Protein 3RJP (pdb70)

CATH classification: 1.10.10.10

B-factor: mean 14.04, std 8.59, range [3.68, 69.31]

Solvent-accessible surface area: 6055 Å² total; per-residue (Å²): 169,35,199,62,1,78,37,39,71,152,85,117,4,0,40,40,56,146,71,104,20,88,17,66,130,64,4,6,24,0,0,51,29,1,31,106,25,38,67,154,45,17,48,86,106,76,0,33,69,56,6,17,127,198,59,157,112,40,131,30,75,34,0,34,64,45,0,120,120,0,45,66,83,0,38,66,127,94,109,105,32,24,0,53,78,33,229,83,108,12,8,1,1,97,58,166

Structure (mmCIF, N/CA/C/O backbone):
data_3RJP
#
_entry.id   3RJP
#
_cell.length_a   30.467
_cell.length_b   36.686
_cell.length_c   38.937
_cell.angle_alpha   90.00
_cell.angle_beta   94.60
_cell.angle_gamma   90.00
#
_symmetry.space_group_name_H-M   'P 1 21 1'
#
loop_
_entity.id
_entity.type
_entity.pdbx_description
1 polymer CovR
2 water water
#
loop_
_atom_site.group_PDB
_atom_site.id
_atom_site.type_symbol
_atom_site.label_atom_id
_atom_site.label_alt_id
_atom_site.label_comp_id
_atom_site.label_asym_id
_atom_site.label_entity_id
_atom_site.label_seq_id
_atom_site.pdbx_PDB_ins_code
_atom_site.Cartn_x
_atom_site.Cartn_y
_atom_site.Cartn_z
_atom_site.occupancy
_atom_site.B_iso_or_equiv
_atom_site.auth_seq_id
_atom_site.auth_comp_id
_atom_site.auth_asym_id
_atom_site.auth_atom_id
_atom_site.pdbx_PDB_model_num
ATOM 1 N N . MET A 1 1 ? 9.731 23.245 37.684 1.00 26.26 133 MET A N 1
ATOM 2 C CA . MET A 1 1 ? 9.159 22.055 38.373 1.00 23.82 133 MET A CA 1
ATOM 3 C C . MET A 1 1 ? 9.659 20.765 37.737 1.00 21.07 133 MET A C 1
ATOM 4 O O . MET A 1 1 ? 9.199 19.680 38.083 1.00 22.18 133 MET A O 1
ATOM 9 N N . TYR A 1 2 ? 10.577 20.886 36.785 1.00 18.36 134 TYR A N 1
ATOM 10 C CA . TYR A 1 2 ? 11.139 19.709 36.137 1.00 15.60 134 TYR A CA 1
ATOM 11 C C . TYR A 1 2 ? 12.047 19.042 37.161 1.00 15.31 134 TYR A C 1
ATOM 12 O O . TYR A 1 2 ? 12.992 19.660 37.656 1.00 14.09 134 TYR A O 1
ATOM 21 N N . ARG A 1 3 ? 11.762 17.788 37.489 1.00 13.77 135 ARG A N 1
ATOM 22 C CA . ARG A 1 3 ? 12.586 17.088 38.461 1.00 15.64 135 ARG A CA 1
ATOM 23 C C . ARG A 1 3 ? 13.042 15.696 38.056 1.00 13.51 135 ARG A C 1
ATOM 24 O O . ARG A 1 3 ? 13.468 14.915 38.903 1.00 14.65 135 ARG A O 1
ATOM 32 N N . ASP A 1 4 ? 12.959 15.379 36.767 1.00 12.48 136 ASP A N 1
ATOM 33 C CA . ASP A 1 4 ? 13.414 14.074 36.301 1.00 12.33 136 ASP A CA 1
ATOM 34 C C . ASP A 1 4 ? 14.918 14.012 36.536 1.00 10.79 136 ASP A C 1
ATOM 35 O O . ASP A 1 4 ? 15.487 12.942 36.748 1.00 11.57 136 ASP A O 1
ATOM 40 N N . LEU A 1 5 ? 15.552 15.179 36.490 1.00 9.56 137 LEU A N 1
ATOM 41 C CA . LEU A 1 5 ? 16.987 15.311 36.721 1.00 7.88 137 LEU A CA 1
ATOM 42 C C . LEU A 1 5 ? 17.189 16.583 37.531 1.00 9.90 137 LEU A C 1
ATOM 43 O O . LEU A 1 5 ? 16.507 17.580 37.300 1.00 11.08 137 LEU A O 1
ATOM 48 N N . VAL A 1 6 ? 18.112 16.542 38.485 1.00 8.27 138 VAL A N 1
ATOM 49 C CA . VAL A 1 6 ? 18.417 17.703 39.312 1.00 9.51 138 VAL A CA 1
ATOM 50 C C . VAL A 1 6 ? 19.928 17.823 39.460 1.00 8.52 138 VAL A C 1
ATOM 51 O O . VAL A 1 6 ? 20.589 16.911 39.962 1.00 7.79 138 VAL A O 1
ATOM 55 N N . LEU A 1 7 ? 20.476 18.947 39.011 1.00 8.24 139 LEU A N 1
ATOM 56 C CA . LEU A 1 7 ? 21.912 19.168 39.101 1.00 9.86 139 LEU A CA 1
ATOM 57 C C . LEU A 1 7 ? 22.384 19.417 40.527 1.00 11.33 139 LEU A C 1
ATOM 58 O O . LEU A 1 7 ? 21.716 20.093 41.308 1.00 11.61 139 LEU A O 1
ATOM 63 N N . ASN A 1 8 ? 23.545 18.864 40.855 1.00 11.77 140 ASN A N 1
ATOM 64 C CA . ASN A 1 8 ? 24.133 19.040 42.174 1.00 12.40 140 ASN A CA 1
ATOM 65 C C . ASN A 1 8 ? 25.448 19.780 41.963 1.00 12.66 140 ASN A C 1
ATOM 66 O O . ASN A 1 8 ? 26.485 19.159 41.754 1.00 11.04 140 ASN A O 1
ATOM 71 N N . PRO A 1 9 ? 25.421 21.120 42.006 1.00 13.86 141 PRO A N 1
ATOM 72 C CA . PRO A 1 9 ? 26.652 21.892 41.809 1.00 17.01 141 PRO A CA 1
ATOM 73 C C . PRO A 1 9 ? 27.707 21.694 42.899 1.00 18.12 141 PRO A C 1
ATOM 74 O O . PRO A 1 9 ? 28.893 21.936 42.673 1.00 20.89 141 PRO A O 1
ATOM 78 N N . GLN A 1 10 ? 27.277 21.245 44.075 1.00 18.94 142 GLN A N 1
ATOM 79 C CA . GLN A 1 10 ? 28.192 21.015 45.189 1.00 21.83 142 GLN A CA 1
ATOM 80 C C . GLN A 1 10 ? 29.311 20.055 44.797 1.00 21.95 142 GLN A C 1
ATOM 81 O O . GLN A 1 10 ? 30.456 20.216 45.215 1.00 24.17 142 GLN A O 1
ATOM 87 N N . ASN A 1 11 ? 28.974 19.046 44.003 1.00 21.06 143 ASN A N 1
ATOM 88 C CA . ASN A 1 11 ? 29.967 18.083 43.545 1.00 20.98 143 ASN A CA 1
ATOM 89 C C . ASN A 1 11 ? 29.791 17.896 42.045 1.00 20.23 143 ASN A C 1
ATOM 90 O O . ASN A 1 11 ? 30.258 16.918 41.464 1.00 22.19 143 ASN A O 1
ATOM 95 N N . ARG A 1 12 ? 29.114 18.868 41.442 1.00 19.40 144 ARG A N 1
ATOM 96 C CA . ARG A 1 12 ? 28.828 18.897 40.014 1.00 18.11 144 ARG A CA 1
ATOM 97 C C . ARG A 1 12 ? 28.512 17.523 39.429 1.00 17.44 144 ARG A C 1
ATOM 98 O O . ARG A 1 12 ? 29.207 17.018 38.545 1.00 19.68 144 ARG A O 1
ATOM 106 N N . SER A 1 13 ? 27.437 16.937 39.952 1.00 13.73 145 SER A N 1
ATOM 107 C CA . SER A 1 13 ? 26.918 15.639 39.536 1.00 10.82 145 SER A CA 1
ATOM 108 C C . SER A 1 13 ? 25.444 15.903 39.232 1.00 8.30 145 SER A C 1
ATOM 109 O O . SER A 1 13 ? 25.007 17.047 39.282 1.00 8.86 145 SER A O 1
ATOM 112 N N . VAL A 1 14 ? 24.684 14.862 38.904 1.00 7.63 146 VAL A N 1
ATOM 113 C CA . VAL A 1 14 ? 23.256 15.033 38.643 1.00 7.36 146 VAL A CA 1
ATOM 114 C C . VAL A 1 14 ? 22.481 13.923 39.344 1.00 8.03 146 VAL A C 1
ATOM 115 O O . VAL A 1 14 ? 22.952 12.791 39.435 1.00 8.97 146 VAL A O 1
ATOM 119 N N . ASN A 1 15 ? 21.304 14.256 39.860 1.00 8.04 147 ASN A N 1
ATOM 120 C CA . ASN A 1 15 ? 20.475 13.259 40.521 1.00 9.91 147 ASN A CA 1
ATOM 121 C C . ASN A 1 15 ? 19.291 12.887 39.637 1.00 10.41 147 ASN A C 1
ATOM 122 O O . ASN A 1 15 ? 18.601 13.754 39.095 1.00 11.70 147 ASN A O 1
ATOM 127 N N . ARG A 1 16 ? 19.089 11.586 39.474 1.00 9.69 148 ARG A N 1
ATOM 128 C CA . ARG A 1 16 ? 17.980 11.054 38.697 1.00 9.64 148 ARG A CA 1
ATOM 129 C C . ARG A 1 16 ? 17.206 10.314 39.771 1.00 9.62 148 ARG A C 1
ATOM 130 O O . ARG A 1 16 ? 17.527 9.171 40.109 1.00 9.27 148 ARG A O 1
ATOM 138 N N . GLY A 1 17 ? 16.197 10.970 40.328 1.00 9.38 149 GLY A N 1
ATOM 139 C CA . GLY A 1 17 ? 15.455 10.348 41.404 1.00 10.07 149 GLY A CA 1
ATOM 140 C C . GLY A 1 17 ? 16.425 10.245 42.569 1.00 10.47 149 GLY A C 1
ATOM 141 O O . GLY A 1 17 ? 17.046 11.240 42.944 1.00 11.46 149 GLY A O 1
ATOM 142 N N . ASP A 1 18 ? 16.575 9.049 43.134 1.00 10.86 150 ASP A N 1
ATOM 143 C CA . ASP A 1 18 ? 17.493 8.844 44.250 1.00 10.75 150 ASP A CA 1
ATOM 144 C C . ASP A 1 18 ? 18.885 8.403 43.811 1.00 9.66 150 ASP A C 1
ATOM 145 O O . ASP A 1 18 ? 19.731 8.098 44.653 1.00 9.98 150 ASP A O 1
ATOM 150 N N . ASP A 1 19 ? 19.128 8.366 42.504 1.00 8.67 151 ASP A N 1
ATOM 151 C CA . ASP A 1 19 ? 20.434 7.951 41.994 1.00 9.48 151 ASP A CA 1
ATOM 152 C C . ASP A 1 19 ? 21.336 9.129 41.673 1.00 11.03 151 ASP A C 1
ATOM 153 O O . ASP A 1 19 ? 21.009 9.940 40.807 1.00 11.25 151 ASP A O 1
ATOM 158 N N . GLU A 1 20 ? 22.474 9.222 42.356 1.00 10.03 152 GLU A N 1
ATOM 159 C CA . GLU A 1 20 ? 23.412 10.303 42.077 1.00 10.94 152 GLU A CA 1
ATOM 160 C C . GLU A 1 20 ? 24.362 9.791 40.999 1.00 10.69 152 GLU A C 1
ATOM 161 O O . GLU A 1 20 ? 24.920 8.699 41.111 1.00 12.88 152 GLU A O 1
ATOM 167 N N . ILE A 1 21 ? 24.532 10.581 39.946 1.00 8.37 153 ILE A N 1
ATOM 168 C CA . ILE A 1 21 ? 25.377 10.194 38.827 1.00 8.90 153 ILE A CA 1
ATOM 169 C C . I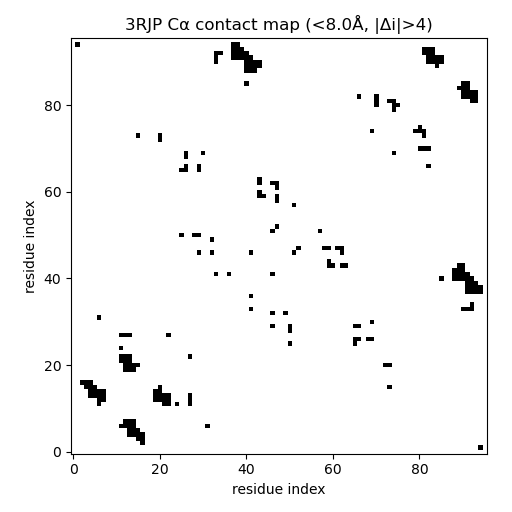LE A 1 21 ? 26.540 11.166 38.644 1.00 7.05 153 ILE A C 1
ATOM 170 O O . ILE A 1 21 ? 26.331 12.355 38.396 1.00 7.79 153 ILE A O 1
ATOM 175 N N . SER A 1 22 ? 27.759 10.647 38.774 1.00 9.05 154 SER A N 1
ATOM 176 C CA . SER A 1 22 ? 28.973 11.443 38.625 1.00 8.42 154 SER A CA 1
ATOM 177 C C . SER A 1 22 ? 29.182 11.809 37.156 1.00 7.06 154 SER A C 1
ATOM 178 O O . SER A 1 22 ? 29.027 10.971 36.264 1.00 9.16 154 SER A O 1
ATOM 181 N N . LEU A 1 23 ? 29.542 13.065 36.913 1.00 6.35 155 LEU A N 1
ATOM 182 C CA . LEU A 1 23 ? 29.756 13.571 35.560 1.00 5.25 155 LEU A CA 1
ATOM 183 C C . LEU A 1 23 ? 31.115 14.246 35.430 1.00 5.94 155 LEU A C 1
ATOM 184 O O . LEU A 1 23 ? 31.616 14.821 36.395 1.00 6.24 155 LEU A O 1
ATOM 189 N N . THR A 1 24 ? 31.710 14.180 34.241 1.00 6.87 156 THR A N 1
ATOM 190 C CA . THR A 1 24 ? 32.992 14.846 34.018 1.00 6.14 156 THR A CA 1
ATOM 191 C C . THR A 1 24 ? 32.676 16.340 33.867 1.00 6.06 156 THR A C 1
ATOM 192 O O . THR A 1 24 ? 31.509 16.738 33.831 1.00 5.30 156 THR A O 1
ATOM 196 N N . LYS A 1 25 ? 33.711 17.166 33.780 1.00 5.24 157 LYS A N 1
ATOM 197 C CA . LYS A 1 25 ? 33.525 18.601 33.621 1.00 5.82 157 LYS A CA 1
ATOM 198 C C . LYS A 1 25 ? 32.695 18.917 32.371 1.00 7.16 157 LYS A C 1
ATOM 199 O O . LYS A 1 25 ? 31.736 19.687 32.436 1.00 8.01 157 LYS A O 1
ATOM 205 N N . ARG A 1 26 ? 33.038 18.304 31.241 1.00 7.18 158 ARG A N 1
ATOM 206 C CA . ARG A 1 26 ? 32.300 18.558 30.004 1.00 7.26 158 ARG A CA 1
ATOM 207 C C . ARG A 1 26 ? 30.877 18.015 30.045 1.00 6.78 158 ARG A C 1
ATOM 208 O O . ARG A 1 26 ? 29.946 18.670 29.573 1.00 6.40 158 ARG A O 1
ATOM 216 N N . GLU A 1 27 ? 30.705 16.818 30.599 1.00 6.87 159 GLU A N 1
ATOM 217 C CA . GLU A 1 27 ? 29.376 16.225 30.685 1.00 6.25 159 GLU A CA 1
ATOM 218 C C . GLU A 1 27 ? 28.461 17.106 31.526 1.00 5.33 159 GLU A C 1
ATOM 219 O O . GLU A 1 27 ? 27.290 17.315 31.182 1.00 5.61 159 GLU A O 1
ATOM 225 N N . TYR A 1 28 ? 28.991 17.617 32.633 1.00 4.41 160 TYR A N 1
ATOM 226 C CA . TYR A 1 28 ? 28.207 18.476 33.511 1.00 4.30 160 TYR A CA 1
ATOM 227 C C . TYR A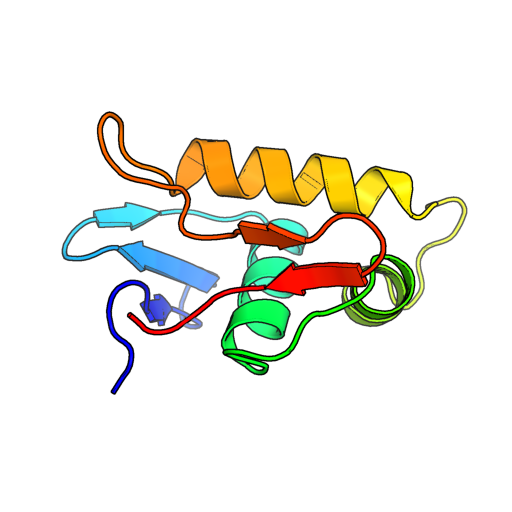 1 28 ? 27.801 19.762 32.794 1.00 4.26 160 TYR A C 1
ATOM 228 O O . TYR A 1 28 ? 26.634 20.163 32.835 1.00 3.68 160 TYR A O 1
ATOM 237 N N . ASP A 1 29 ? 28.763 20.405 32.139 1.00 5.13 161 ASP A N 1
ATOM 238 C CA . ASP A 1 29 ? 28.486 21.649 31.426 1.00 5.32 161 ASP A CA 1
ATOM 239 C C . ASP A 1 29 ? 27.463 21.455 30.317 1.00 5.12 161 ASP A C 1
ATOM 240 O O . ASP A 1 29 ? 26.578 22.288 30.124 1.00 4.72 161 ASP A O 1
ATOM 245 N N . LEU A 1 30 ? 27.593 20.359 29.578 1.00 5.28 162 LEU A N 1
ATOM 246 C CA . LEU A 1 30 ? 26.666 20.083 28.493 1.00 5.19 162 LEU A CA 1
ATOM 247 C C . LEU A 1 30 ? 25.256 19.828 29.029 1.00 3.84 162 LEU A C 1
ATOM 248 O O . LEU A 1 30 ? 24.279 20.344 28.494 1.00 6.22 162 LEU A O 1
ATOM 253 N N . LEU A 1 31 ? 25.145 19.037 30.090 1.00 4.73 163 LEU A N 1
ATOM 254 C CA . LEU A 1 31 ? 23.832 18.760 30.655 1.00 4.47 163 LEU A CA 1
ATOM 255 C C . LEU A 1 31 ? 23.225 20.052 31.208 1.00 4.08 163 LEU A C 1
ATOM 256 O O . LEU A 1 31 ? 22.035 20.309 31.044 1.00 5.50 163 LEU A O 1
ATOM 261 N N . ASN A 1 32 ? 24.057 20.870 31.844 1.00 5.39 164 ASN A N 1
ATOM 262 C CA . ASN A 1 32 ? 23.614 22.131 32.425 1.00 7.23 164 ASN A CA 1
ATOM 263 C C . ASN A 1 32 ? 23.017 23.071 31.377 1.00 6.61 164 ASN A C 1
ATOM 264 O O . ASN A 1 32 ? 21.941 23.631 31.581 1.00 8.30 164 ASN A O 1
ATOM 269 N N . ILE A 1 33 ? 23.706 23.252 30.253 1.00 7.32 165 ILE A N 1
ATOM 270 C CA . ILE A 1 33 ? 23.184 24.146 29.225 1.00 7.99 165 ILE A CA 1
ATOM 271 C C . ILE A 1 33 ? 21.861 23.641 28.646 1.00 6.76 165 ILE A C 1
ATOM 272 O O . ILE A 1 33 ? 20.951 24.428 28.388 1.00 7.96 165 ILE A O 1
ATOM 277 N N . LEU A 1 34 ? 21.744 22.331 28.454 1.00 6.32 166 LEU A N 1
ATOM 278 C CA . LEU A 1 34 ? 20.508 21.770 27.926 1.00 6.46 166 LEU A CA 1
ATOM 279 C C . LEU A 1 34 ? 19.367 21.959 28.921 1.00 6.87 166 LEU A C 1
ATOM 280 O O . LEU A 1 34 ? 18.252 22.301 28.532 1.00 8.56 166 LEU A O 1
ATOM 285 N N . MET A 1 35 ? 19.646 21.741 30.204 1.00 7.23 167 MET A N 1
ATOM 286 C CA . MET A 1 35 ? 18.621 21.881 31.237 1.00 8.20 167 MET A CA 1
ATOM 287 C C . MET A 1 35 ? 18.232 23.346 31.451 1.00 8.94 167 MET A C 1
ATOM 288 O O . MET A 1 35 ? 17.065 23.651 31.709 1.00 11.29 167 MET A O 1
ATOM 293 N N . THR A 1 36 ? 19.206 24.244 31.336 1.00 8.26 168 THR A N 1
ATOM 294 C CA . THR A 1 36 ? 18.958 25.677 31.494 1.00 10.69 168 THR A CA 1
ATOM 295 C C . THR A 1 36 ? 18.084 26.182 30.349 1.00 11.25 168 THR A C 1
ATOM 296 O O . THR A 1 36 ? 17.337 27.150 30.499 1.00 12.54 168 THR A O 1
ATOM 300 N N . ASN A 1 37 ? 18.183 25.514 29.206 1.00 9.37 169 ASN A N 1
ATOM 301 C CA . ASN A 1 37 ? 17.414 25.873 28.025 1.00 9.00 169 ASN A CA 1
ATOM 302 C C . ASN A 1 37 ? 16.351 24.820 27.732 1.00 7.56 169 ASN A C 1
ATOM 303 O O . ASN A 1 37 ? 16.135 24.447 26.583 1.00 7.48 169 ASN A O 1
ATOM 308 N N . MET A 1 38 ? 15.684 24.349 28.782 1.00 8.46 170 MET A N 1
ATOM 309 C CA . MET A 1 38 ? 14.643 23.338 28.641 1.00 8.75 170 MET A CA 1
ATOM 310 C C . MET A 1 38 ? 13.626 23.654 27.548 1.00 8.11 170 MET A C 1
ATOM 311 O O . MET A 1 38 ? 13.157 24.784 27.434 1.00 8.93 170 MET A O 1
ATOM 316 N N . ASN A 1 39 ? 13.309 22.640 26.745 1.00 6.50 171 ASN A N 1
ATOM 317 C CA . ASN A 1 39 ? 12.332 22.731 25.656 1.00 7.66 171 ASN A CA 1
ATOM 318 C C . ASN A 1 39 ? 12.797 23.488 24.422 1.00 8.23 171 ASN A C 1
ATOM 319 O O . ASN A 1 39 ? 12.053 23.601 23.447 1.00 8.60 171 ASN A O 1
ATOM 324 N N . ARG A 1 40 ? 14.016 24.013 24.464 1.00 7.45 172 ARG A N 1
ATOM 325 C CA . ARG A 1 40 ? 14.573 24.727 23.324 1.00 8.28 172 ARG A CA 1
ATOM 326 C C . ARG A 1 40 ? 15.633 23.834 22.701 1.00 7.59 172 ARG A C 1
ATOM 327 O O . ARG A 1 40 ? 16.457 23.251 23.406 1.00 8.04 172 ARG A O 1
ATOM 335 N N . VAL A 1 41 ? 15.599 23.700 21.380 1.00 7.33 173 VA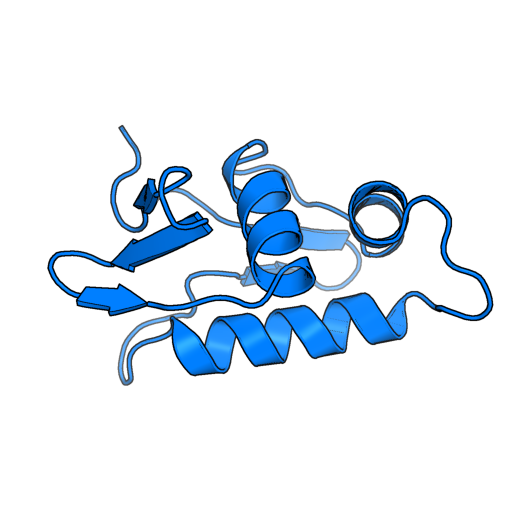L A N 1
ATOM 336 C CA . VAL A 1 41 ? 16.564 22.859 20.689 1.00 7.73 173 VAL A CA 1
ATOM 337 C C . VAL A 1 41 ? 17.882 23.598 20.511 1.00 8.28 173 VAL A C 1
ATOM 338 O O . VAL A 1 41 ? 17.927 24.685 19.935 1.00 11.47 173 VAL A O 1
ATOM 342 N N . MET A 1 42 ? 18.952 23.003 21.025 1.00 8.58 174 MET A N 1
ATOM 343 C CA . MET A 1 42 ? 20.277 23.598 20.929 1.00 9.15 174 MET A CA 1
ATOM 344 C C . MET A 1 42 ? 21.059 22.931 19.799 1.00 7.80 174 MET A C 1
ATOM 345 O O . MET A 1 42 ? 21.183 21.707 19.757 1.00 7.49 174 MET A O 1
ATOM 350 N N . THR A 1 43 ? 21.578 23.739 18.878 1.00 9.32 175 THR A N 1
ATOM 351 C CA . THR A 1 43 ? 22.358 23.218 17.760 1.00 8.22 175 THR A CA 1
ATOM 352 C C . THR A 1 43 ? 23.734 22.774 18.248 1.00 8.77 175 THR A C 1
ATOM 353 O O . THR A 1 43 ? 24.190 23.190 19.315 1.00 7.24 175 THR A O 1
ATOM 357 N N . ARG A 1 44 ? 24.395 21.925 17.472 1.00 7.33 176 ARG A N 1
ATOM 358 C CA . ARG A 1 44 ? 25.723 21.470 17.848 1.00 8.11 176 ARG A CA 1
ATOM 359 C C . ARG A 1 44 ? 26.645 22.683 17.961 1.00 7.59 176 ARG A C 1
ATOM 360 O O . ARG A 1 44 ? 27.516 22.731 18.830 1.00 8.38 176 ARG A O 1
ATOM 368 N N . GLU A 1 45 ? 26.450 23.667 17.084 1.00 7.94 177 GLU A N 1
ATOM 369 C CA . GLU A 1 45 ? 27.278 24.869 17.115 1.00 7.68 177 GLU A CA 1
ATOM 370 C C . GLU A 1 45 ? 27.078 25.640 18.416 1.00 6.92 177 GLU A C 1
ATOM 371 O O . GLU A 1 45 ? 28.036 26.155 18.997 1.00 6.88 177 GLU A O 1
ATOM 377 N N . GLU A 1 46 ? 25.834 25.718 18.877 1.00 7.63 178 GLU A N 1
ATOM 378 C CA . GLU A 1 46 ? 25.532 26.423 20.118 1.00 8.34 178 GLU A CA 1
ATO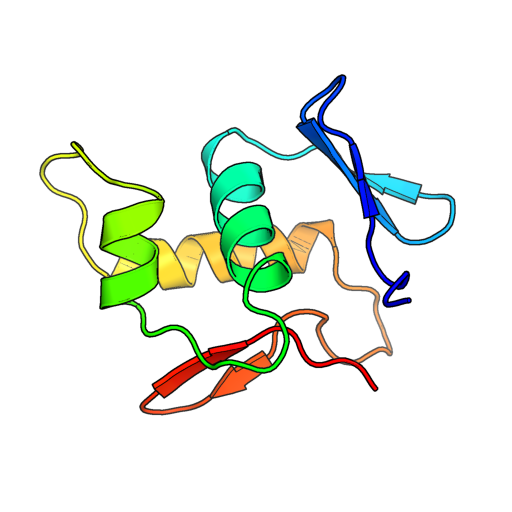M 379 C C . GLU A 1 46 ? 26.120 25.666 21.307 1.00 7.90 178 GLU A C 1
ATOM 380 O O . GLU A 1 46 ? 26.679 26.266 22.225 1.00 8.77 178 GLU A O 1
ATOM 386 N N . LEU A 1 47 ? 26.000 24.343 21.292 1.00 7.34 179 LEU A N 1
ATOM 387 C CA . LEU A 1 47 ? 26.539 23.536 22.384 1.00 7.10 179 LEU A CA 1
ATOM 388 C C . LEU A 1 47 ? 28.069 23.581 22.387 1.00 7.15 179 LEU A C 1
ATOM 389 O O . LEU A 1 47 ? 28.699 23.672 23.444 1.00 6.81 179 LEU A O 1
ATOM 394 N N . LEU A 1 48 ? 28.664 23.544 21.199 1.00 5.47 180 LEU A N 1
ATOM 395 C CA . LEU A 1 48 ? 30.116 23.602 21.081 1.00 7.58 180 LEU A CA 1
ATOM 396 C C . LEU A 1 48 ? 30.646 24.926 21.635 1.00 7.57 180 LEU A C 1
ATOM 397 O O . LEU A 1 48 ? 31.591 24.942 22.425 1.00 9.64 180 LEU A O 1
ATOM 402 N N . SER A 1 49 ? 30.028 26.036 21.238 1.00 8.48 181 SER A N 1
ATOM 403 C CA . SER A 1 49 ? 30.472 27.351 21.690 1.00 8.99 181 SER A CA 1
ATOM 404 C C . SER A 1 49 ? 30.335 27.561 23.195 1.00 8.52 181 SER A C 1
ATOM 405 O O . SER A 1 49 ? 31.100 28.319 23.789 1.00 9.57 181 SER A O 1
ATOM 408 N N . ASN A 1 50 ? 29.377 26.884 23.818 1.00 9.32 182 ASN A N 1
ATOM 409 C CA . ASN A 1 50 ? 29.174 27.039 25.254 1.00 11.05 182 ASN A CA 1
ATOM 410 C C . ASN A 1 50 ? 30.027 26.104 26.109 1.00 10.72 182 ASN A C 1
ATOM 411 O O . ASN A 1 50 ? 30.565 26.515 27.139 1.00 13.24 182 ASN A O 1
ATOM 416 N N . VAL A 1 51 ? 30.165 24.856 25.675 1.00 7.26 183 VAL A N 1
ATOM 417 C CA . VAL A 1 51 ? 30.915 23.858 26.435 1.00 7.08 183 VAL A CA 1
ATOM 418 C C . VAL A 1 51 ? 32.407 23.778 26.103 1.00 8.50 183 VAL A C 1
ATOM 419 O O . VAL A 1 51 ? 33.220 23.390 26.945 1.00 10.63 183 VAL A O 1
ATOM 423 N N . TRP A 1 52 ? 32.767 24.140 24.878 1.00 8.82 184 TRP A N 1
ATOM 424 C CA . TRP A 1 52 ? 34.170 24.146 24.464 1.00 8.01 184 TRP A CA 1
ATOM 425 C C . TRP A 1 52 ? 34.493 25.572 24.021 1.00 8.72 184 TRP A C 1
ATOM 426 O O . TRP A 1 52 ? 34.969 25.809 22.911 1.00 9.93 184 TRP A O 1
ATOM 437 N N . LYS A 1 53 ? 34.233 26.517 24.921 1.00 10.08 185 LYS A N 1
ATOM 438 C CA . LYS A 1 53 ? 34.439 27.943 24.671 1.00 11.23 185 LYS A CA 1
ATOM 439 C C . LYS A 1 53 ? 35.784 28.362 24.088 1.00 12.26 185 LYS A C 1
ATOM 440 O O . LYS A 1 53 ? 35.835 29.060 23.077 1.00 12.43 185 LYS A O 1
ATOM 446 N N . TYR A 1 54 ? 36.871 27.951 24.730 1.00 13.55 186 TYR A N 1
ATOM 447 C CA . TYR A 1 54 ? 38.200 28.347 24.279 1.00 14.54 186 TYR A CA 1
ATOM 448 C C . TYR A 1 54 ? 39.045 27.235 23.673 1.00 14.59 186 TYR A C 1
ATOM 449 O O . TYR A 1 54 ? 40.209 27.449 23.340 1.00 16.36 186 TYR A O 1
ATOM 458 N N . ASP A 1 55 ? 38.460 26.055 23.513 1.00 13.04 187 ASP A N 1
ATOM 459 C CA . ASP A 1 55 ? 39.184 24.923 22.948 1.00 12.93 187 ASP A CA 1
ATOM 460 C C . ASP A 1 55 ? 39.614 25.096 21.507 1.00 13.74 187 ASP A C 1
ATOM 461 O O . ASP A 1 55 ? 38.941 25.751 20.709 1.00 12.07 187 ASP A O 1
ATOM 466 N N . GLU A 1 56 ? 40.744 24.481 21.183 1.00 12.54 188 GLU A N 1
ATOM 467 C CA . GLU A 1 56 ? 41.266 24.502 19.831 1.00 13.11 188 GLU A CA 1
ATOM 468 C C . GLU A 1 56 ? 41.172 23.079 19.298 1.00 14.04 188 GLU A C 1
ATOM 469 O O . GLU A 1 56 ? 41.298 22.116 20.057 1.00 14.01 188 GLU A O 1
ATOM 475 N N . ALA A 1 57 ? 40.926 22.954 17.998 1.00 14.39 189 ALA A N 1
ATOM 476 C CA . ALA A 1 57 ? 40.823 21.655 17.347 1.00 14.94 189 ALA A CA 1
ATOM 477 C C . ALA A 1 57 ? 39.692 20.772 17.879 1.00 16.17 189 ALA A C 1
ATOM 478 O O . ALA A 1 57 ? 39.885 19.576 18.095 1.00 17.26 189 ALA A O 1
ATOM 480 N N . VAL A 1 58 ? 38.520 21.365 18.092 1.00 17.88 190 VAL A N 1
ATOM 481 C CA . VAL A 1 58 ? 37.348 20.627 18.568 1.00 18.83 190 VAL A CA 1
ATOM 482 C C . VAL A 1 58 ? 36.158 20.943 17.668 1.00 19.12 190 VAL A C 1
ATOM 483 O O . VAL A 1 58 ? 35.624 22.053 17.702 1.00 20.84 190 VAL A O 1
ATOM 487 N N . GLU A 1 59 ? 35.741 19.964 16.871 1.00 18.25 191 GLU A N 1
ATOM 488 C CA . GLU A 1 59 ? 34.620 20.148 15.955 1.00 18.43 191 GLU A CA 1
ATOM 489 C C . GLU A 1 59 ? 33.283 19.760 16.570 1.00 16.88 191 GLU A C 1
ATOM 490 O O . GLU A 1 59 ? 33.227 19.206 17.668 1.00 16.97 191 GLU A O 1
ATOM 496 N N . THR A 1 60 ? 32.210 20.053 15.841 1.00 14.49 192 THR A N 1
ATOM 497 C CA . THR A 1 60 ? 30.855 19.759 16.290 1.00 14.18 192 THR A CA 1
ATOM 498 C C . THR A 1 60 ? 30.604 18.291 16.621 1.00 12.97 192 THR A C 1
ATOM 499 O O . THR A 1 60 ? 29.741 17.985 17.438 1.00 12.46 192 THR A O 1
ATOM 503 N N . ASN A 1 61 ? 31.352 17.385 15.995 1.00 12.61 193 ASN A N 1
ATOM 504 C CA . ASN A 1 61 ? 31.176 15.956 16.248 1.00 12.34 193 ASN A CA 1
ATOM 505 C C . ASN A 1 61 ? 31.363 15.600 17.719 1.00 10.80 193 ASN A C 1
ATOM 506 O O . ASN A 1 61 ? 30.740 14.666 18.219 1.00 11.14 193 ASN A O 1
ATOM 511 N N . VAL A 1 62 ? 32.228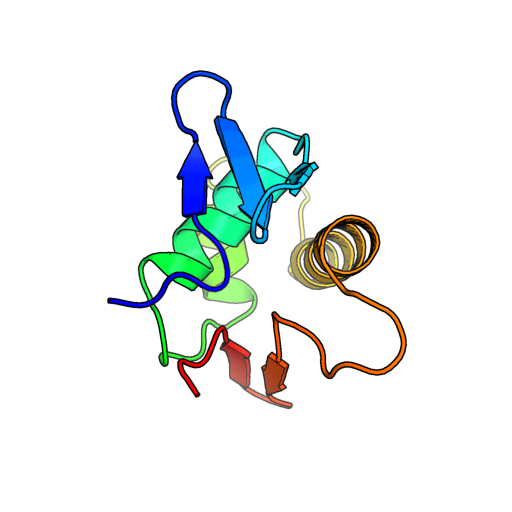 16.339 18.409 1.00 9.72 194 VAL A N 1
ATOM 512 C CA . VAL A 1 62 ? 32.489 16.083 19.823 1.00 9.74 194 VAL A CA 1
ATOM 513 C C . VAL A 1 62 ? 31.213 16.283 20.640 1.00 8.12 194 VAL A C 1
ATOM 514 O O . VAL A 1 62 ? 31.008 15.625 21.661 1.00 7.94 194 VAL A O 1
ATOM 518 N N . VAL A 1 63 ? 30.352 17.190 20.194 1.00 7.75 195 VAL A N 1
ATOM 519 C CA . VAL A 1 63 ? 29.097 17.419 20.898 1.00 6.52 195 VAL A CA 1
ATOM 520 C C . VAL A 1 63 ? 28.279 16.130 20.861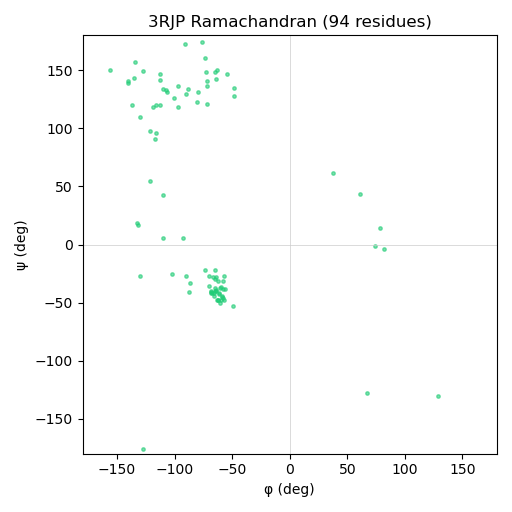 1.00 7.66 195 VAL A C 1
ATOM 521 O O . VAL A 1 63 ? 27.762 15.683 21.886 1.00 6.10 195 VAL A O 1
ATOM 525 N N . ASP A 1 64 ? 28.176 15.528 19.680 1.00 7.18 196 ASP A N 1
ATOM 526 C CA . ASP A 1 64 ? 27.425 14.286 19.528 1.00 6.56 196 ASP A CA 1
ATOM 527 C C . ASP A 1 64 ? 27.998 13.206 20.431 1.00 6.05 196 ASP A C 1
ATOM 528 O O . ASP A 1 64 ? 27.263 12.473 21.089 1.00 5.60 196 ASP A O 1
ATOM 533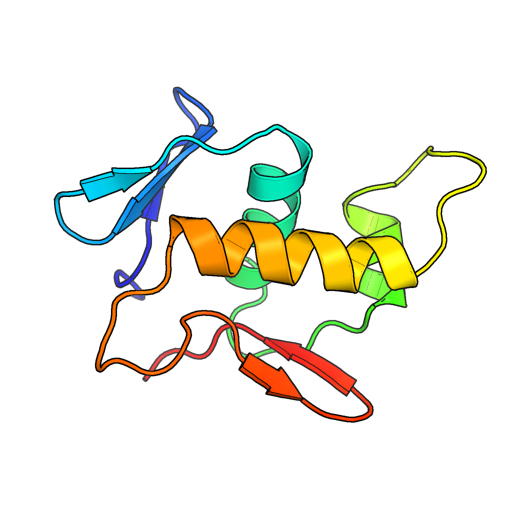 N N . VAL A 1 65 ? 29.321 13.104 20.452 1.00 7.83 197 VAL A N 1
ATOM 534 C CA . VAL A 1 65 ? 29.986 12.103 21.274 1.00 7.21 197 VAL A CA 1
ATOM 535 C C . VAL A 1 65 ? 29.622 12.266 22.748 1.00 7.00 197 VAL A C 1
ATOM 536 O O . VAL A 1 65 ? 29.306 11.288 23.431 1.00 6.21 197 VAL A O 1
ATOM 540 N N . TYR A 1 66 ? 29.653 13.501 23.242 1.00 5.71 198 TYR A N 1
ATOM 541 C CA . TYR A 1 66 ? 29.327 13.742 24.641 1.00 6.38 198 TYR A CA 1
ATOM 542 C C . TYR A 1 66 ? 27.857 13.536 24.970 1.00 6.12 198 TYR A C 1
ATOM 543 O O . TYR A 1 66 ? 27.516 13.200 26.103 1.00 6.60 198 TYR A O 1
ATOM 552 N N . ILE A 1 67 ? 26.982 13.718 23.987 1.00 5.57 199 ILE A N 1
ATOM 553 C CA . ILE A 1 67 ? 25.573 13.450 24.221 1.00 4.99 199 ILE A CA 1
ATOM 554 C C . ILE A 1 67 ? 25.483 11.940 24.488 1.00 6.36 199 ILE A C 1
ATOM 555 O O . ILE A 1 67 ? 24.715 11.495 25.343 1.00 6.03 199 ILE A O 1
ATOM 560 N N . ARG A 1 68 ? 26.286 11.152 23.768 1.00 5.69 200 ARG A N 1
ATOM 561 C CA . ARG A 1 68 ? 26.287 9.698 23.960 1.00 6.00 200 ARG A CA 1
ATOM 562 C C . ARG A 1 68 ? 26.846 9.346 25.344 1.00 5.91 200 ARG A C 1
ATOM 563 O O . ARG A 1 68 ? 26.317 8.465 26.016 1.00 6.21 200 ARG A O 1
ATOM 571 N N . TYR A 1 69 ? 27.911 10.024 25.770 1.00 6.35 201 TYR A N 1
ATOM 572 C CA . TYR A 1 69 ? 28.466 9.767 27.099 1.00 5.70 201 TYR A CA 1
ATOM 573 C C . TYR A 1 69 ? 27.378 10.042 28.134 1.00 6.22 201 TYR A C 1
ATOM 574 O O . TYR A 1 69 ? 27.183 9.269 29.068 1.00 6.10 201 TYR A O 1
ATOM 583 N N . LEU A 1 70 ? 26.674 11.157 27.969 1.00 6.71 202 LEU A N 1
ATOM 584 C CA . LEU A 1 70 ? 25.601 11.512 28.891 1.0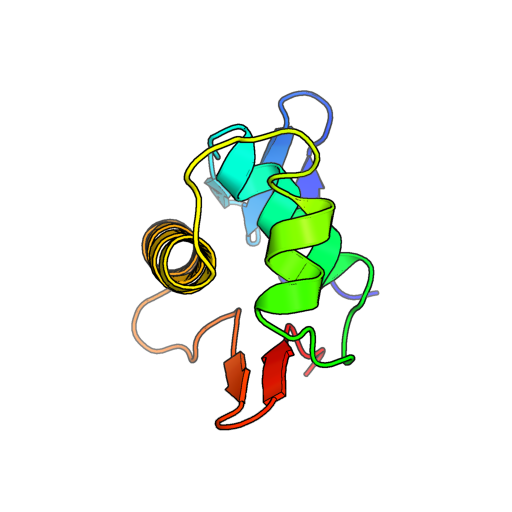0 7.05 202 LEU A CA 1
ATOM 585 C C . LEU A 1 70 ? 24.504 10.449 28.916 1.00 6.80 202 LEU A C 1
ATOM 586 O O . LEU A 1 70 ? 24.108 9.995 29.983 1.00 6.92 202 LEU A O 1
ATOM 591 N N . ARG A 1 71 ? 24.014 10.047 27.746 1.00 5.14 203 ARG A N 1
ATOM 592 C CA . ARG A 1 71 ? 22.966 9.035 27.700 1.00 5.99 203 ARG A CA 1
ATOM 593 C C . ARG A 1 71 ? 23.397 7.742 28.378 1.00 6.71 203 ARG A C 1
ATOM 594 O O . ARG A 1 71 ? 22.596 7.087 29.047 1.00 7.42 203 ARG A O 1
ATOM 602 N N . GLY A 1 72 ? 24.661 7.374 28.203 1.00 7.18 204 GLY A N 1
ATOM 603 C CA . GLY A 1 72 ? 25.162 6.149 28.803 1.00 7.48 204 GLY A CA 1
ATOM 604 C C . GLY A 1 72 ? 25.070 6.147 30.316 1.00 8.39 204 GLY A C 1
ATOM 605 O O . GLY A 1 72 ? 24.770 5.123 30.936 1.00 8.82 204 GLY A O 1
ATOM 606 N N . LYS A 1 73 ? 25.315 7.303 30.918 1.00 7.80 205 LYS A N 1
ATOM 607 C CA . LYS A 1 73 ? 25.270 7.423 32.365 1.00 8.46 205 LYS A CA 1
ATOM 608 C C . LYS A 1 73 ? 23.890 7.725 32.934 1.00 9.24 205 LYS A C 1
ATOM 609 O O . LYS A 1 73 ? 23.565 7.276 34.029 1.00 8.74 205 LYS A O 1
ATOM 615 N N . ILE A 1 74 ? 23.070 8.471 32.199 1.00 7.32 206 ILE A N 1
ATOM 616 C CA . ILE A 1 74 ? 21.767 8.850 32.731 1.00 9.80 206 ILE A CA 1
ATOM 617 C C . ILE A 1 74 ? 20.533 8.109 32.240 1.00 10.16 206 ILE A C 1
ATOM 618 O O . ILE A 1 74 ? 19.535 8.050 32.957 1.00 12.23 206 ILE A O 1
ATOM 623 N N . ASP A 1 75 ? 20.578 7.543 31.040 1.00 9.98 207 ASP A N 1
ATOM 624 C CA . ASP A 1 75 ? 19.403 6.845 30.532 1.00 12.97 207 ASP A CA 1
ATOM 625 C C . ASP A 1 75 ? 19.142 5.508 31.214 1.00 15.51 207 ASP A C 1
ATOM 626 O O . ASP A 1 75 ? 20.067 4.823 31.651 1.00 16.72 207 ASP A O 1
ATOM 631 N N . ILE A 1 76 ? 17.863 5.156 31.300 1.00 17.99 208 ILE A N 1
ATOM 632 C CA . ILE A 1 76 ? 17.420 3.915 31.924 1.00 19.31 208 ILE A CA 1
ATOM 633 C C . ILE A 1 76 ? 16.823 2.994 30.865 1.00 19.53 208 ILE A C 1
ATOM 634 O O . ILE A 1 76 ? 16.143 3.453 29.948 1.00 19.07 208 ILE A O 1
ATOM 639 N N . PRO A 1 77 ? 17.077 1.680 30.971 1.00 19.74 209 PRO A N 1
ATOM 640 C CA . PRO A 1 77 ? 16.525 0.745 29.986 1.00 19.74 209 PRO A CA 1
ATOM 641 C C . PRO A 1 77 ? 15.001 0.742 30.057 1.00 18.56 209 PRO A C 1
ATOM 642 O O . PRO A 1 77 ? 14.429 0.852 31.140 1.00 18.65 209 PRO A O 1
ATOM 646 N N . GLY A 1 78 ? 14.348 0.631 28.903 1.00 18.94 210 GLY A N 1
ATOM 647 C CA . GLY A 1 78 ? 12.896 0.610 28.876 1.00 18.89 210 GLY A CA 1
ATOM 648 C C . GLY A 1 78 ? 12.248 1.973 29.026 1.00 18.79 210 GLY A C 1
ATOM 649 O O . GLY A 1 78 ? 11.046 2.072 29.276 1.00 20.71 210 GLY A O 1
ATOM 650 N N . LYS A 1 79 ? 13.042 3.027 28.878 1.00 17.11 211 LYS A N 1
ATOM 651 C CA . LYS A 1 79 ? 12.537 4.391 28.992 1.00 15.66 211 LYS A CA 1
ATOM 652 C C . LYS A 1 79 ? 13.212 5.242 27.922 1.00 13.40 211 LYS A C 1
ATOM 653 O O . LYS A 1 79 ? 14.408 5.094 27.676 1.00 15.32 211 LYS A O 1
ATOM 659 N N . GLU A 1 80 ? 12.456 6.130 27.283 1.00 13.03 212 GLU A N 1
ATOM 660 C CA . GLU A 1 80 ? 13.047 6.971 26.251 1.00 12.47 212 GLU A CA 1
ATOM 661 C C . GLU A 1 80 ? 14.120 7.870 26.853 1.00 10.30 212 GLU A C 1
ATOM 662 O O . GLU A 1 80 ? 14.062 8.237 28.029 1.00 9.89 212 GLU A O 1
ATOM 668 N N . SER A 1 81 ? 15.109 8.204 26.035 1.00 8.58 213 SER A N 1
ATOM 669 C CA . SER A 1 81 ? 16.225 9.036 26.467 1.00 8.15 213 SER A CA 1
ATOM 670 C C . SER A 1 81 ? 15.820 10.366 27.087 1.00 8.11 213 SER A C 1
ATOM 671 O O . SER A 1 81 ? 14.821 10.971 26.698 1.00 9.30 213 SER A O 1
ATOM 674 N N . TYR A 1 82 ? 16.611 10.817 28.059 1.00 7.90 214 TYR A N 1
ATOM 675 C CA . TYR A 1 82 ? 16.372 12.100 28.712 1.00 7.98 214 TYR A CA 1
ATOM 676 C C . TYR A 1 82 ? 16.768 13.227 27.763 1.00 8.70 214 TYR A C 1
ATOM 677 O O . TYR A 1 82 ? 16.309 14.358 27.909 1.00 9.67 214 TYR A O 1
ATOM 686 N N . ILE A 1 83 ? 17.632 12.915 26.801 1.00 8.05 215 ILE A N 1
ATOM 687 C CA . ILE A 1 83 ? 18.070 13.898 25.815 1.00 7.91 215 ILE A CA 1
ATOM 688 C C . ILE A 1 83 ? 17.596 13.419 24.449 1.00 7.73 215 ILE A C 1
ATOM 689 O O . ILE A 1 83 ? 17.960 12.333 23.992 1.00 10.59 215 ILE A O 1
ATOM 694 N N . GLN A 1 84 ? 16.779 14.239 23.804 1.00 8.17 216 GLN A N 1
ATOM 695 C CA . GLN A 1 84 ? 16.224 13.899 22.506 1.00 9.22 216 GLN A CA 1
ATOM 696 C C . GLN A 1 84 ? 16.990 14.498 21.339 1.00 7.48 216 GLN A C 1
ATOM 697 O O . GLN A 1 84 ? 17.397 15.662 21.366 1.00 8.46 216 GLN A O 1
ATOM 703 N N . THR A 1 85 ? 17.207 13.676 20.319 1.00 9.83 217 THR A N 1
ATOM 704 C CA . THR A 1 85 ? 17.895 14.129 19.124 1.00 9.39 217 THR A CA 1
ATOM 705 C C . THR A 1 85 ? 16.830 14.698 18.203 1.00 9.93 217 THR A C 1
ATOM 706 O O . THR A 1 85 ? 15.776 14.091 18.022 1.00 11.87 217 THR A O 1
ATOM 710 N N . VAL A 1 86 ? 17.096 15.874 17.646 1.00 8.70 218 VAL A N 1
ATOM 711 C CA . VAL A 1 86 ? 16.165 16.501 16.715 1.00 10.14 218 VAL A CA 1
ATOM 712 C C . VAL A 1 86 ? 16.942 16.690 15.421 1.00 9.16 218 VAL A C 1
ATOM 713 O O . VAL A 1 86 ? 17.697 17.651 15.270 1.00 11.02 218 VAL A O 1
ATOM 717 N N . ARG A 1 87 ? 16.763 15.760 14.492 1.00 12.65 219 ARG A N 1
ATOM 718 C CA . ARG A 1 87 ? 17.469 15.813 13.224 1.00 14.00 219 ARG A CA 1
ATOM 719 C C . ARG A 1 87 ? 17.398 17.187 12.562 1.00 14.83 219 ARG A C 1
ATOM 720 O O . ARG A 1 87 ? 16.320 17.756 12.401 1.00 14.06 219 ARG A O 1
ATOM 728 N N . GLY A 1 88 ? 18.565 17.716 12.205 1.00 14.90 220 GLY A N 1
ATOM 729 C CA . GLY A 1 88 ? 18.642 19.009 11.553 1.00 16.25 220 GLY A CA 1
ATOM 730 C C . GLY A 1 88 ? 18.586 20.221 12.463 1.00 16.78 220 GLY A C 1
ATOM 731 O O . GLY A 1 88 ? 18.716 21.351 11.992 1.00 18.07 220 GLY A O 1
ATOM 732 N N . MET A 1 89 ? 18.398 20.004 13.762 1.00 14.83 221 MET A N 1
ATOM 733 C CA . MET A 1 89 ? 18.320 21.120 14.698 1.00 14.54 221 MET A CA 1
ATOM 734 C C . MET A 1 89 ? 19.222 20.981 15.918 1.00 14.57 221 MET A C 1
ATOM 735 O O . MET A 1 89 ? 19.625 21.982 16.510 1.00 17.40 221 MET A O 1
ATOM 740 N N . GLY A 1 90 ? 19.531 19.747 16.302 1.00 11.55 222 GLY A N 1
ATOM 741 C CA . GLY A 1 90 ? 20.390 19.551 17.455 1.00 11.23 222 GLY A CA 1
ATOM 742 C C . GLY A 1 90 ? 19.853 18.604 18.511 1.00 8.77 222 GLY A C 1
ATOM 743 O O . GLY A 1 90 ? 19.416 17.496 18.207 1.00 8.70 222 GLY A O 1
ATOM 744 N N . TYR A 1 91 ? 19.885 19.056 19.761 1.00 6.74 223 TYR A N 1
ATOM 745 C CA . TYR A 1 91 ? 19.443 18.256 20.897 1.00 6.85 223 TYR A CA 1
ATOM 746 C C . TYR A 1 91 ? 18.558 19.071 21.834 1.00 5.95 223 TYR A C 1
ATOM 747 O O . TYR A 1 91 ? 18.638 20.297 21.857 1.00 7.31 223 TYR A O 1
ATOM 756 N N . VAL A 1 92 ? 17.720 18.388 22.612 1.00 6.21 224 VAL A N 1
ATOM 757 C CA . VAL A 1 92 ? 16.819 19.081 23.527 1.00 6.10 224 VAL A CA 1
ATOM 758 C C . VAL A 1 92 ? 16.385 18.209 24.697 1.00 6.49 224 VAL A C 1
ATOM 759 O O . VAL A 1 92 ? 16.330 16.985 24.585 1.00 5.95 224 VAL A O 1
ATOM 763 N N . ILE A 1 93 ? 16.123 18.846 25.834 1.00 5.55 225 ILE A N 1
ATOM 764 C CA . ILE A 1 93 ? 15.606 18.139 26.997 1.00 6.24 225 ILE A CA 1
ATOM 765 C C . ILE A 1 93 ? 14.199 18.725 27.109 1.00 7.71 225 ILE A C 1
ATOM 766 O O . ILE A 1 93 ? 14.030 19.942 27.238 1.00 8.43 225 ILE A O 1
ATOM 771 N N . ARG A 1 94 ? 13.200 17.851 27.023 1.00 8.81 226 ARG A N 1
ATOM 772 C CA . ARG A 1 94 ? 11.794 18.246 27.046 1.00 10.90 226 ARG A CA 1
ATOM 773 C C . ARG A 1 94 ? 11.050 17.842 28.306 1.00 11.20 226 ARG A C 1
ATOM 774 O O . ARG A 1 94 ? 11.157 16.703 28.755 1.00 13.51 226 ARG A O 1
ATOM 782 N N . GLU A 1 95 ? 10.285 18.770 28.874 1.00 10.31 227 GLU A N 1
ATOM 783 C CA . GLU A 1 95 ? 9.501 18.435 30.054 1.00 11.27 227 GLU A CA 1
ATOM 784 C C . GLU A 1 95 ? 8.279 17.698 29.520 1.00 11.02 227 GLU A C 1
ATOM 785 O O . GLU A 1 95 ? 7.633 18.167 28.581 1.00 11.17 227 GLU A O 1
ATOM 791 N N . LYS A 1 96 ? 7.969 16.549 30.116 1.00 10.91 228 LYS A N 1
ATOM 792 C CA . LYS A 1 96 ? 6.855 15.716 29.667 1.00 11.66 228 LYS A CA 1
ATOM 793 C C . LYS A 1 96 ? 5.490 15.987 30.290 1.00 10.05 228 LYS A C 1
ATOM 794 O O . LYS A 1 96 ? 5.379 16.846 31.190 1.00 8.49 228 LYS A O 1
#

Sequence (96 aa):
MYRDLVLNPQNRSVNRGDDEISLTKREYDLLNILMTNMNRVMTREELLSNVWKYDEAVETNVVDVYIRYLRGKIDIPGKESYIQTVRGMGYVIREK

Organism: Streptococcus pyogenes (NCBI:txid1314)

InterPro domains:
  IPR001789 Signal transduction response regulator, receiver domain [PF00072] (5-114)
  IPR001789 Signal transduction response regulator, receiver domain [PS50110] (4-117)
  IPR001789 Signal transduction response regulator, receiver domain [SM00448] (3-113)
  IPR001867 OmpR/PhoB-type DNA-binding domain [PF00486] (151-224)
  IPR001867 OmpR/PhoB-type DNA-binding domain [PS51755] (129-227)
  IPR001867 OmpR/PhoB-type DNA-binding domain [SM00862] (150-225)
  IPR001867 OmpR/PhoB-type DNA-binding domain [cd00383] (137-225)
  IPR011006 CheY-like superfamily [SSF52172] (2-128)
  IPR016032 Signal transduction response regulator, C-terminal effector [SSF46894] (133-226)
  IPR036388 Winged helix-like DNA-binding domain superfamily [G3DSA:1.10.10.10] (123-227)
  IPR039420 Transcriptional regulatory protein WalR-like [PTHR48111] (4-224)

Foldseek 3Di:
DQVCKAADPVQLWIDRDPDTFDDDLLLSQLVVVQVVVAPDFAALVRSCCRRVVPDDPDDSVVSVVSVVVNQVGPPDPPDDTQWDADPPGHIHGYRD

Radius of gyration: 12.8 Å; Cα contacts (8 Å, |Δi|>4): 125; chains: 1; bounding box: 34×28×34 Å

Secondary structure (DSSP, 8-state):
---SSEEETTTTEEEETTEEEE--HHHHHHHHHHHHTTTSPBPHHHHHHHHSSS-SS--THHHHHHHHHHHHHH--TTS--SSEEETTTEEE----

Nearest PDB structures (foldseek):
  3rjp-assembly1_A  TM=1.011E+00  e=3.295E-20  Streptococcus pyogenes
  6iju-assembly1_A-2  TM=8.656E-01  e=4.550E-09  Staphylococcus aureus
  1ys6-assembly1_B  TM=8.494E-01  e=1.072E-08  Mycobacterium tuberculosis
  1gxq-assembly1_A  TM=8.739E-01  e=3.514E-08  Escherichia coli
  1ys6-assembly1_A  TM=8.516E-01  e=3.514E-08  Mycobacterium tuberculosis